Protein AF-A0A355HAN1-F1 (afdb_monomer_lite)

Sequence (93 aa):
MATATRLQPADQSKFAYKLPDKPSIAVLPFNNMSGEPSQDYLGDGLTENIISVLANSPNLFVISRNSSFTYKGKATKVQEVAEQLGVRYVLEG

pLDDT: mean 88.03, std 12.68, range [39.28, 97.5]

Foldseek 3Di:
DDPPPPPDFADLVLAPDDDPPAQEEEEAQEDDPPPDPVCSVVSLVVSVVVLVVQVPDPRYHYDDSVLRDVCPPPPDDPNVSCSDNSHRYYHYD

Structure (mmCIF, N/CA/C/O backbone):
data_AF-A0A355HAN1-F1
#
_entry.id   AF-A0A355HAN1-F1
#
loop_
_atom_site.group_PDB
_atom_site.id
_atom_site.type_symbol
_atom_site.label_atom_id
_atom_site.label_alt_id
_atom_site.label_comp_id
_atom_site.label_asym_id
_atom_site.label_entity_id
_atom_site.label_seq_id
_atom_site.pdbx_PDB_ins_code
_atom_site.Cartn_x
_atom_site.Cartn_y
_atom_site.Cartn_z
_atom_site.occupancy
_atom_site.B_iso_or_equiv
_atom_site.auth_seq_id
_atom_site.auth_comp_id
_atom_site.auth_asym_id
_atom_site.auth_atom_id
_atom_site.pdbx_PDB_model_num
ATOM 1 N N . MET A 1 1 ? 19.174 -25.160 -1.564 1.00 40.50 1 MET A N 1
ATOM 2 C CA . MET A 1 1 ? 18.329 -24.914 -0.378 1.00 40.50 1 MET A CA 1
ATOM 3 C C . MET A 1 1 ? 18.244 -23.409 -0.188 1.00 40.50 1 MET A C 1
ATOM 5 O O . MET A 1 1 ? 19.241 -22.815 0.192 1.00 40.50 1 MET A O 1
ATOM 9 N N . ALA A 1 2 ? 17.135 -22.780 -0.585 1.00 40.53 2 ALA A N 1
ATOM 10 C CA . ALA A 1 2 ? 16.970 -21.333 -0.466 1.00 40.53 2 ALA A CA 1
ATOM 11 C C . ALA A 1 2 ? 16.578 -20.990 0.975 1.00 40.53 2 ALA A C 1
ATOM 13 O O . ALA A 1 2 ? 15.564 -21.471 1.479 1.00 40.53 2 ALA A O 1
ATOM 14 N N . THR A 1 3 ? 17.415 -20.209 1.648 1.00 39.28 3 THR A N 1
ATOM 15 C CA . THR A 1 3 ? 17.166 -19.666 2.981 1.00 39.28 3 THR A CA 1
ATOM 16 C C . THR A 1 3 ? 15.885 -18.838 2.931 1.00 39.28 3 THR A C 1
ATOM 18 O O . THR A 1 3 ? 15.850 -17.810 2.261 1.00 39.28 3 THR A O 1
ATOM 21 N N . ALA A 1 4 ? 14.821 -19.279 3.604 1.00 45.97 4 ALA A N 1
ATOM 22 C CA . ALA A 1 4 ? 13.643 -18.446 3.803 1.00 45.97 4 ALA A CA 1
ATOM 23 C C . ALA A 1 4 ? 14.081 -17.231 4.631 1.00 45.97 4 ALA A C 1
ATOM 25 O O . ALA A 1 4 ? 14.324 -17.349 5.834 1.00 45.97 4 ALA A O 1
ATOM 26 N N . THR A 1 5 ? 14.270 -16.084 3.976 1.00 53.72 5 THR A N 1
ATOM 27 C CA . THR A 1 5 ? 14.520 -14.808 4.646 1.00 53.72 5 THR A CA 1
ATOM 28 C C . THR A 1 5 ? 13.421 -14.632 5.679 1.00 53.72 5 THR A C 1
ATOM 30 O O . THR A 1 5 ? 12.249 -14.518 5.326 1.00 53.72 5 THR A O 1
ATOM 33 N N . ARG A 1 6 ? 13.783 -14.683 6.965 1.00 59.28 6 ARG A N 1
ATOM 34 C CA . ARG A 1 6 ? 12.847 -14.479 8.069 1.00 59.28 6 ARG A CA 1
ATOM 35 C C . ARG A 1 6 ? 12.235 -13.095 7.887 1.00 59.28 6 ARG A C 1
ATOM 37 O O . ARG A 1 6 ? 12.899 -12.098 8.164 1.00 59.28 6 ARG A O 1
ATOM 44 N N . LEU A 1 7 ? 11.005 -13.039 7.381 1.00 61.88 7 LEU A N 1
ATOM 45 C CA . LEU A 1 7 ? 10.252 -11.797 7.287 1.00 61.88 7 LEU A CA 1
ATOM 46 C C . LEU A 1 7 ? 10.149 -11.239 8.707 1.00 61.88 7 LEU A C 1
ATOM 48 O O . LEU A 1 7 ? 9.585 -11.881 9.594 1.00 61.88 7 LEU A O 1
ATOM 52 N N . GLN A 1 8 ? 10.778 -10.090 8.944 1.00 71.00 8 GLN A N 1
ATOM 53 C CA . GLN A 1 8 ? 10.644 -9.393 10.217 1.00 71.00 8 GLN A CA 1
ATOM 54 C C . GLN A 1 8 ? 9.312 -8.635 10.173 1.00 71.00 8 GLN A C 1
ATOM 56 O O . GLN A 1 8 ? 9.075 -7.914 9.199 1.00 71.00 8 GLN A O 1
ATOM 61 N N . PRO A 1 9 ? 8.415 -8.820 11.152 1.00 75.94 9 PRO A N 1
ATOM 62 C CA . PRO A 1 9 ? 7.213 -8.006 11.252 1.00 75.94 9 PRO A CA 1
ATOM 63 C C . PRO A 1 9 ? 7.578 -6.530 11.435 1.00 75.94 9 PRO A C 1
ATOM 65 O O . PRO A 1 9 ? 8.604 -6.219 12.038 1.00 75.94 9 PRO A O 1
ATOM 68 N N . ALA A 1 10 ? 6.731 -5.633 10.933 1.00 81.31 10 ALA A N 1
ATOM 69 C CA . ALA A 1 10 ? 6.870 -4.205 11.189 1.00 81.31 10 ALA A CA 1
ATOM 70 C C . ALA A 1 10 ? 6.732 -3.907 12.690 1.00 81.31 10 ALA A C 1
ATOM 72 O O . ALA A 1 10 ? 5.906 -4.517 13.380 1.00 81.31 10 ALA A O 1
ATOM 73 N N . ASP A 1 11 ? 7.528 -2.966 13.195 1.00 83.94 11 ASP A N 1
ATOM 74 C CA . ASP A 1 11 ? 7.446 -2.543 14.589 1.00 83.94 11 ASP A CA 1
ATOM 75 C C . ASP A 1 11 ? 6.274 -1.570 14.762 1.00 83.94 11 ASP A C 1
ATOM 77 O O . ASP A 1 11 ? 6.316 -0.426 14.309 1.00 83.94 11 ASP A O 1
ATOM 81 N N . GLN A 1 12 ? 5.216 -2.017 15.444 1.00 80.81 12 GLN A N 1
ATOM 82 C CA . GLN A 1 12 ? 4.010 -1.210 15.661 1.00 80.81 12 GLN A CA 1
ATOM 83 C C . GLN A 1 12 ? 4.278 0.083 16.445 1.00 80.81 12 GLN A C 1
ATOM 85 O O . GLN A 1 12 ? 3.501 1.031 16.333 1.00 80.81 12 GLN A O 1
ATOM 90 N N . SER A 1 13 ? 5.372 0.162 17.213 1.00 82.25 13 SER A N 1
ATOM 91 C CA . SER A 1 13 ? 5.757 1.396 17.910 1.00 82.25 13 SER A CA 1
ATOM 92 C C . SER A 1 13 ? 6.244 2.497 16.961 1.00 82.25 13 SER A C 1
ATOM 94 O O . SER A 1 13 ? 6.215 3.672 17.324 1.00 82.25 13 SER A O 1
ATOM 96 N N . LYS A 1 14 ? 6.638 2.134 15.734 1.00 83.88 14 LYS A N 1
ATOM 97 C CA . LYS A 1 14 ? 7.120 3.054 14.693 1.00 83.88 14 LYS A CA 1
ATOM 98 C C . LYS A 1 14 ? 6.037 3.493 13.714 1.00 83.88 14 LYS A C 1
ATOM 100 O O . LYS A 1 14 ? 6.339 4.181 12.742 1.00 83.88 14 LYS A O 1
ATOM 105 N N . PHE A 1 15 ? 4.787 3.096 13.940 1.00 86.38 15 PHE A N 1
ATOM 106 C CA . PHE A 1 15 ? 3.691 3.447 13.048 1.00 86.38 15 PHE A CA 1
ATOM 107 C C . PHE A 1 15 ? 3.466 4.961 13.051 1.00 86.38 15 PHE A C 1
ATOM 109 O O . PHE A 1 15 ? 3.179 5.551 14.092 1.00 86.38 15 PHE A O 1
ATOM 116 N N . ALA A 1 16 ? 3.572 5.591 11.878 1.00 82.94 16 ALA A N 1
ATOM 117 C CA . ALA A 1 16 ? 3.449 7.044 11.745 1.00 82.94 16 ALA A CA 1
ATOM 118 C C . ALA A 1 16 ? 2.037 7.559 12.085 1.00 82.94 16 ALA A C 1
ATOM 120 O O . ALA A 1 16 ? 1.871 8.711 12.486 1.00 82.94 16 ALA A O 1
ATOM 121 N N . TYR A 1 17 ? 1.021 6.699 11.955 1.00 79.50 17 TYR A N 1
ATOM 122 C CA . TYR A 1 17 ? -0.376 7.024 12.217 1.00 79.50 17 TYR A CA 1
ATOM 123 C C . TYR A 1 17 ? -1.033 5.962 13.099 1.00 79.50 17 TYR A C 1
ATOM 125 O O . TYR A 1 17 ? -0.877 4.761 12.878 1.00 79.50 17 TYR A O 1
ATOM 133 N N . LYS A 1 18 ? -1.841 6.404 14.070 1.00 78.19 18 LYS A N 1
ATOM 134 C CA . LYS A 1 18 ? -2.755 5.514 14.792 1.00 78.19 18 LYS A CA 1
ATOM 135 C C . LYS A 1 18 ? -3.995 5.280 13.938 1.00 78.19 18 LYS A C 1
ATOM 137 O O . LYS A 1 18 ? -4.854 6.153 13.835 1.00 78.19 18 LYS A O 1
ATOM 142 N N . LEU A 1 19 ? -4.068 4.109 13.317 1.00 81.19 19 LEU A N 1
ATOM 143 C CA . LEU A 1 19 ? -5.250 3.679 12.577 1.00 81.19 19 LEU A CA 1
ATOM 144 C C . LEU A 1 19 ? -6.370 3.227 13.532 1.00 81.19 19 LEU A C 1
ATOM 146 O O . LEU A 1 19 ? -6.089 2.907 14.692 1.00 81.19 19 LEU A O 1
ATOM 150 N N . PRO A 1 20 ? -7.636 3.189 13.068 1.00 82.06 20 PRO A N 1
ATOM 151 C CA . PRO A 1 20 ? -8.729 2.583 13.825 1.00 82.06 20 PRO A CA 1
ATOM 152 C C . PRO A 1 20 ? -8.377 1.161 14.269 1.00 82.06 20 PRO A C 1
ATOM 154 O O . PRO A 1 20 ? -7.591 0.485 13.603 1.00 82.06 20 PRO A O 1
ATOM 157 N N . ASP A 1 21 ? -8.997 0.676 15.348 1.00 85.00 21 ASP A N 1
ATOM 158 C CA . ASP A 1 21 ? -8.773 -0.691 15.840 1.00 85.00 21 ASP A CA 1
ATOM 159 C C . ASP A 1 21 ? -9.508 -1.738 14.984 1.00 85.00 21 ASP A C 1
ATOM 161 O O . ASP A 1 21 ? -10.410 -2.453 15.413 1.00 85.00 21 ASP A O 1
ATOM 165 N N . LYS A 1 22 ? -9.148 -1.764 13.704 1.00 89.12 22 LYS A N 1
ATOM 166 C CA . LYS A 1 22 ? -9.557 -2.730 12.694 1.00 89.12 22 LYS A CA 1
ATOM 167 C C . LYS A 1 22 ? -8.293 -3.248 12.005 1.00 89.12 22 LYS A C 1
ATOM 169 O O . LYS A 1 22 ? -7.301 -2.518 11.925 1.00 89.12 22 LYS A O 1
ATOM 174 N N . PRO A 1 23 ? -8.295 -4.481 11.475 1.00 93.12 23 PRO A N 1
ATOM 175 C CA . PRO A 1 23 ? -7.251 -4.918 10.560 1.00 93.12 23 PRO A CA 1
ATOM 176 C C . PRO A 1 23 ? -7.083 -3.908 9.417 1.00 93.12 23 PRO A C 1
ATOM 178 O O . PRO A 1 23 ? -8.058 -3.533 8.765 1.00 93.12 23 PRO A O 1
ATOM 181 N N . SER A 1 24 ? -5.853 -3.446 9.202 1.00 95.88 24 SER A N 1
ATOM 182 C CA . SER A 1 24 ? -5.533 -2.416 8.217 1.00 95.88 24 SER A CA 1
ATOM 183 C C . SER A 1 24 ? -4.601 -2.948 7.139 1.00 95.88 24 SER A C 1
ATOM 185 O O . SER A 1 24 ? -3.666 -3.692 7.442 1.00 95.88 24 SER A O 1
ATOM 187 N N . ILE A 1 25 ? -4.861 -2.574 5.886 1.00 96.75 25 ILE A N 1
ATOM 188 C CA . ILE A 1 25 ? -4.125 -3.080 4.728 1.00 96.75 25 ILE A CA 1
ATOM 189 C C . ILE A 1 25 ? -3.782 -1.970 3.736 1.00 96.75 25 ILE A C 1
ATOM 191 O O . ILE A 1 25 ? -4.630 -1.148 3.381 1.00 96.75 25 ILE A O 1
ATOM 195 N N . ALA A 1 26 ? -2.537 -1.982 3.264 1.00 97.25 26 ALA A N 1
ATOM 196 C CA . ALA A 1 26 ? -2.120 -1.286 2.055 1.00 97.25 26 ALA A CA 1
ATOM 197 C C . ALA A 1 26 ? -1.896 -2.302 0.931 1.00 97.25 26 ALA A C 1
ATOM 199 O O . ALA A 1 26 ? -1.290 -3.348 1.146 1.00 97.25 26 ALA A O 1
ATOM 200 N N . VAL A 1 27 ? -2.376 -1.987 -0.268 1.00 97.44 27 VAL A N 1
ATOM 201 C CA . VAL A 1 27 ? -2.104 -2.769 -1.482 1.00 97.44 27 VAL A CA 1
ATOM 202 C C . VAL A 1 27 ? -1.166 -1.941 -2.340 1.00 97.44 27 VAL A C 1
ATOM 204 O O . VAL A 1 27 ? -1.527 -0.822 -2.706 1.00 97.44 27 VAL A O 1
ATOM 207 N N . LEU A 1 28 ? 0.033 -2.443 -2.609 1.00 96.12 28 LEU A N 1
ATOM 208 C CA . LEU A 1 28 ? 1.017 -1.750 -3.427 1.00 96.12 28 LEU A CA 1
ATOM 209 C C . LEU A 1 28 ? 0.768 -2.001 -4.923 1.00 96.12 28 LEU A C 1
ATOM 211 O O . LEU A 1 28 ? 0.154 -3.009 -5.287 1.00 96.12 28 LEU A O 1
ATOM 215 N N . PRO A 1 29 ? 1.195 -1.072 -5.798 1.00 94.69 29 PRO A N 1
ATOM 216 C CA . PRO A 1 29 ? 1.183 -1.280 -7.241 1.00 94.69 29 PRO A CA 1
ATOM 217 C C . PRO A 1 29 ? 1.932 -2.559 -7.611 1.00 94.69 29 PRO A C 1
ATOM 219 O O . PRO A 1 29 ? 3.093 -2.707 -7.231 1.00 94.69 29 PRO A O 1
ATOM 222 N N . PHE A 1 30 ? 1.268 -3.465 -8.330 1.00 93.12 30 PHE A N 1
ATOM 223 C CA . PHE A 1 30 ? 1.906 -4.697 -8.785 1.00 93.12 30 PHE A CA 1
ATOM 224 C C . PHE A 1 30 ? 2.944 -4.380 -9.858 1.00 93.12 30 PHE A C 1
ATOM 226 O O . PHE A 1 30 ? 2.721 -3.535 -10.733 1.00 93.12 30 PHE A O 1
ATOM 233 N N . ASN A 1 31 ? 4.073 -5.075 -9.807 1.00 89.00 31 ASN A N 1
ATOM 234 C CA . ASN A 1 31 ? 5.144 -4.892 -10.767 1.00 89.00 31 ASN A CA 1
ATOM 235 C C . ASN A 1 31 ? 4.776 -5.489 -12.124 1.00 89.00 31 ASN A C 1
ATOM 237 O O . ASN A 1 31 ? 4.254 -6.598 -12.244 1.00 89.00 31 ASN A O 1
ATOM 241 N N . ASN A 1 32 ? 5.127 -4.764 -13.180 1.00 89.62 32 ASN A N 1
ATOM 242 C CA . ASN A 1 32 ? 5.054 -5.295 -14.525 1.00 89.62 32 ASN A CA 1
ATOM 243 C C . ASN A 1 32 ? 6.222 -6.262 -14.776 1.00 89.62 32 ASN A C 1
ATOM 245 O O . ASN A 1 32 ? 7.368 -5.845 -14.940 1.00 89.62 32 ASN A O 1
ATOM 249 N N . MET A 1 33 ? 5.925 -7.561 -14.837 1.00 86.50 33 MET A N 1
ATOM 250 C CA . MET A 1 33 ? 6.922 -8.605 -15.110 1.00 86.50 33 MET A CA 1
ATOM 251 C C . MET A 1 33 ? 7.163 -8.857 -16.608 1.00 86.50 33 MET A C 1
ATOM 253 O O . MET A 1 33 ? 8.067 -9.615 -16.953 1.00 86.50 33 MET A O 1
ATOM 257 N N . SER A 1 34 ? 6.367 -8.256 -17.499 1.00 86.94 34 SER A N 1
ATOM 258 C CA . SER A 1 34 ? 6.488 -8.456 -18.952 1.00 86.94 34 SER A CA 1
ATOM 259 C C . SER A 1 34 ? 7.661 -7.693 -19.574 1.00 86.94 34 SER A C 1
ATOM 261 O O . SER A 1 34 ? 8.135 -8.068 -20.642 1.00 86.94 34 SER A O 1
ATOM 263 N N . GLY A 1 35 ? 8.119 -6.618 -18.924 1.00 85.12 35 GLY A N 1
ATOM 264 C CA . GLY A 1 35 ? 9.107 -5.685 -19.472 1.00 85.12 35 GLY A CA 1
ATOM 265 C C . GLY A 1 35 ? 8.542 -4.680 -20.484 1.00 85.12 35 GLY A C 1
ATOM 266 O O . GLY A 1 35 ? 9.256 -3.755 -20.859 1.00 85.12 35 GLY A O 1
ATOM 267 N N . GLU A 1 36 ? 7.275 -4.810 -20.887 1.00 93.56 36 GLU A N 1
ATOM 268 C CA . GLU A 1 36 ? 6.621 -3.920 -21.848 1.00 93.56 36 GLU A CA 1
ATOM 269 C C . GLU A 1 36 ? 5.908 -2.767 -21.127 1.00 93.56 36 GLU A C 1
ATOM 271 O O . GLU A 1 36 ? 4.869 -3.007 -20.509 1.00 93.56 36 GLU A O 1
ATOM 276 N N . PRO A 1 37 ? 6.367 -1.502 -21.229 1.00 90.19 37 PRO A N 1
ATOM 277 C CA . PRO A 1 37 ? 5.763 -0.379 -20.496 1.00 90.19 37 PRO A CA 1
ATOM 278 C C . PRO A 1 37 ? 4.285 -0.158 -20.832 1.00 90.19 37 PRO A C 1
ATOM 280 O O . PRO A 1 37 ? 3.503 0.318 -20.013 1.00 90.19 37 PRO A O 1
ATOM 283 N N . SER A 1 38 ? 3.879 -0.549 -22.044 1.00 93.88 38 SER A N 1
ATOM 284 C CA . SER A 1 38 ? 2.483 -0.509 -22.477 1.00 93.88 38 SER A CA 1
ATOM 285 C C . SER A 1 38 ? 1.563 -1.403 -21.645 1.00 93.88 38 SER A C 1
ATOM 287 O O . SER A 1 38 ? 0.358 -1.218 -21.726 1.00 93.88 38 SER A O 1
ATOM 289 N N . GLN A 1 39 ? 2.098 -2.337 -20.851 1.00 93.94 39 GLN A N 1
ATOM 290 C CA . GLN A 1 39 ? 1.352 -3.261 -19.995 1.00 93.94 39 GLN A CA 1
ATOM 291 C C . GLN A 1 39 ? 1.316 -2.843 -18.516 1.00 93.94 39 GLN A C 1
ATOM 293 O O . GLN A 1 39 ? 0.660 -3.512 -17.720 1.00 93.94 39 GLN A O 1
ATOM 298 N N . ASP A 1 40 ? 1.938 -1.721 -18.131 1.00 91.44 40 ASP A N 1
ATOM 299 C CA . ASP A 1 40 ? 1.938 -1.230 -16.740 1.00 91.44 40 ASP A CA 1
ATOM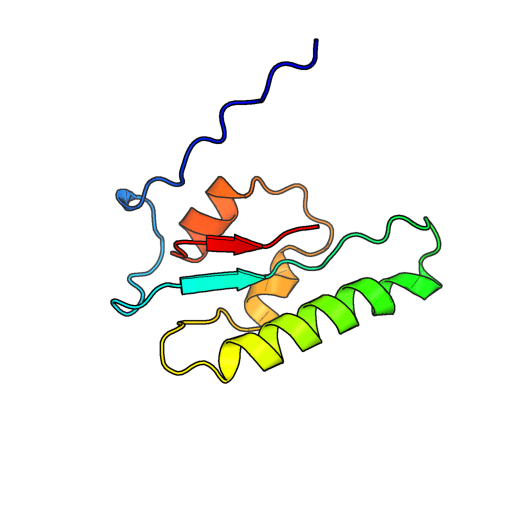 300 C C . ASP A 1 40 ? 0.522 -1.016 -16.181 1.00 91.44 40 ASP A C 1
ATOM 302 O O . ASP A 1 40 ? 0.281 -1.188 -14.984 1.00 91.44 40 ASP A O 1
ATOM 306 N N . TYR A 1 41 ? -0.432 -0.680 -17.053 1.00 92.56 41 TYR A N 1
ATOM 307 C CA . TYR A 1 41 ? -1.831 -0.487 -16.672 1.00 92.56 41 TYR A CA 1
ATOM 308 C C . TYR A 1 41 ? -2.489 -1.769 -16.141 1.00 92.56 41 TYR A C 1
ATOM 310 O O . TYR A 1 41 ? -3.483 -1.675 -15.426 1.00 92.56 41 TYR A O 1
ATOM 318 N N . LEU A 1 42 ? -1.969 -2.957 -16.477 1.00 93.88 42 LEU A N 1
ATOM 319 C CA . LEU A 1 42 ? -2.498 -4.225 -15.972 1.00 93.88 42 LEU A CA 1
ATOM 320 C C . LEU A 1 42 ? -2.223 -4.365 -14.474 1.00 93.88 42 LEU A C 1
ATOM 322 O O . LEU A 1 42 ? -3.129 -4.705 -13.716 1.00 93.88 42 LEU A O 1
ATOM 326 N N . GLY A 1 43 ? -0.992 -4.055 -14.053 1.00 93.69 43 GLY A N 1
ATOM 327 C CA . GLY A 1 43 ? -0.612 -4.036 -12.641 1.00 93.69 43 GLY A CA 1
ATOM 328 C C . GLY A 1 43 ? -1.397 -2.976 -11.874 1.00 93.69 43 GLY A C 1
ATOM 329 O O . GLY A 1 43 ? -1.999 -3.279 -10.846 1.00 93.69 43 GLY A O 1
ATOM 330 N N . ASP A 1 44 ? -1.486 -1.763 -12.427 1.00 93.69 44 ASP A N 1
ATOM 331 C CA . ASP A 1 44 ? -2.250 -0.670 -11.815 1.00 93.69 44 ASP A CA 1
ATOM 332 C C . ASP A 1 44 ? -3.740 -1.004 -11.683 1.00 93.69 44 ASP A C 1
ATOM 334 O O . ASP A 1 44 ? -4.324 -0.826 -10.613 1.00 93.69 44 ASP A O 1
ATOM 338 N N . GLY A 1 45 ? -4.354 -1.520 -12.751 1.00 95.06 45 GLY A N 1
ATOM 339 C CA . GLY A 1 45 ? -5.763 -1.901 -12.774 1.00 95.06 45 GLY A CA 1
ATOM 340 C C . GLY A 1 45 ? -6.074 -3.041 -11.804 1.00 95.06 45 GLY A C 1
ATOM 341 O O . GLY A 1 45 ? -7.115 -3.019 -11.144 1.00 95.06 45 GLY A O 1
ATOM 342 N N . LEU A 1 46 ? -5.160 -4.005 -11.651 1.00 95.38 46 LEU A N 1
ATOM 343 C CA . LEU A 1 46 ? -5.287 -5.068 -10.655 1.00 95.38 46 LEU A CA 1
ATOM 344 C C . LEU A 1 46 ? -5.198 -4.513 -9.228 1.00 95.38 46 LEU A C 1
ATOM 346 O O . LEU A 1 46 ? -6.058 -4.822 -8.402 1.00 95.38 46 LEU A O 1
ATOM 350 N N . THR A 1 47 ? -4.210 -3.659 -8.940 1.00 96.19 47 THR A N 1
ATOM 351 C CA . THR A 1 47 ? -4.085 -2.985 -7.638 1.00 96.19 47 THR A CA 1
ATOM 352 C C . THR A 1 47 ? -5.350 -2.208 -7.299 1.00 96.19 47 THR A C 1
ATOM 354 O O . THR A 1 47 ? -5.878 -2.336 -6.195 1.00 96.19 47 THR A O 1
ATOM 357 N N . GLU A 1 48 ? -5.865 -1.424 -8.245 1.00 95.94 48 GLU A N 1
ATOM 358 C CA . GLU A 1 48 ? -7.110 -0.675 -8.084 1.00 95.94 48 GLU A CA 1
ATOM 359 C C . GLU A 1 48 ? -8.288 -1.578 -7.761 1.00 95.94 48 GLU A C 1
ATOM 361 O O . GLU A 1 48 ? -9.009 -1.319 -6.798 1.00 95.94 48 GLU A O 1
ATOM 366 N N . ASN A 1 49 ? -8.459 -2.652 -8.531 1.00 96.94 49 ASN A N 1
ATOM 367 C CA . ASN A 1 49 ? -9.556 -3.581 -8.335 1.00 96.94 49 ASN A CA 1
ATOM 368 C C . ASN A 1 49 ? -9.508 -4.220 -6.940 1.00 96.94 49 ASN A C 1
ATOM 370 O O . ASN A 1 49 ? -10.522 -4.239 -6.243 1.00 96.94 49 ASN A O 1
ATOM 374 N N . ILE A 1 50 ? -8.328 -4.658 -6.491 1.00 97.50 50 ILE A N 1
ATOM 375 C CA . ILE A 1 50 ? -8.141 -5.232 -5.152 1.00 97.50 50 ILE A CA 1
ATOM 376 C C . ILE A 1 50 ? -8.476 -4.197 -4.073 1.00 97.50 50 ILE A C 1
ATOM 378 O O . ILE A 1 50 ? -9.221 -4.510 -3.143 1.00 97.50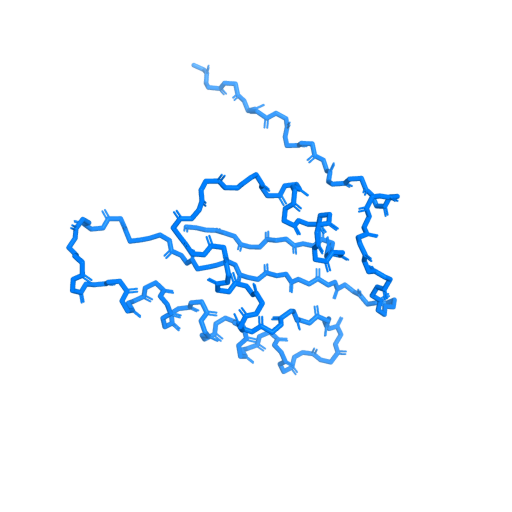 50 ILE A O 1
ATOM 382 N N . ILE A 1 51 ? -7.981 -2.959 -4.195 1.00 97.31 51 ILE A N 1
ATOM 383 C CA . ILE A 1 51 ? -8.309 -1.879 -3.253 1.00 97.31 51 ILE A CA 1
ATOM 384 C C . ILE A 1 51 ? -9.822 -1.658 -3.207 1.00 97.31 51 ILE A C 1
ATOM 386 O O . ILE A 1 51 ? -10.387 -1.600 -2.118 1.00 97.31 51 ILE A O 1
ATOM 390 N N . SER A 1 52 ? -10.492 -1.575 -4.359 1.00 96.56 52 SER A N 1
ATOM 391 C CA . SER A 1 52 ? -11.942 -1.383 -4.433 1.00 96.56 52 SER A CA 1
ATOM 392 C C . SER A 1 52 ? -12.720 -2.528 -3.785 1.00 96.56 52 SER A C 1
ATOM 394 O O . SER A 1 52 ? -13.653 -2.274 -3.024 1.00 96.56 52 SER A O 1
ATOM 396 N N . VAL A 1 53 ? -12.339 -3.782 -4.037 1.00 97.31 53 VAL A N 1
ATOM 397 C CA . VAL A 1 53 ? -12.994 -4.952 -3.432 1.00 97.31 53 VAL A CA 1
ATOM 398 C C . VAL A 1 53 ? -12.792 -4.961 -1.915 1.00 97.31 53 VAL A C 1
ATOM 400 O O . VAL A 1 53 ? -13.759 -5.111 -1.169 1.00 97.31 53 VAL A O 1
ATOM 403 N N . LEU A 1 54 ? -11.565 -4.737 -1.437 1.00 96.75 54 LEU A N 1
ATOM 404 C CA . LEU A 1 54 ? -11.265 -4.725 -0.003 1.00 96.75 54 LEU A CA 1
ATOM 405 C C . LEU A 1 54 ? -11.917 -3.543 0.721 1.00 96.75 54 LEU A C 1
ATOM 407 O O . LEU A 1 54 ? -12.364 -3.705 1.855 1.00 96.75 54 LEU A O 1
ATOM 411 N N . ALA A 1 55 ? -11.999 -2.372 0.084 1.00 95.25 55 ALA A N 1
ATOM 412 C CA . ALA A 1 55 ? -12.585 -1.168 0.675 1.00 95.25 55 ALA A CA 1
ATOM 413 C C . ALA A 1 55 ? -14.090 -1.312 0.955 1.00 95.25 55 ALA A C 1
ATOM 415 O O . ALA A 1 55 ? -14.621 -0.613 1.814 1.00 95.25 55 ALA A O 1
ATOM 416 N N . ASN A 1 56 ? -14.769 -2.243 0.277 1.00 95.12 56 ASN A N 1
ATOM 417 C CA . ASN A 1 56 ? -16.164 -2.584 0.558 1.00 95.12 56 ASN A CA 1
ATOM 418 C C . ASN A 1 56 ? -16.332 -3.515 1.776 1.00 95.12 56 ASN A C 1
ATOM 420 O O . ASN A 1 56 ? -17.458 -3.771 2.198 1.00 95.12 56 ASN A O 1
ATOM 424 N N . SER A 1 57 ? -15.243 -4.017 2.370 1.00 95.19 57 SER A N 1
ATOM 425 C CA . SER A 1 57 ? -15.302 -4.834 3.583 1.00 95.19 57 SER A CA 1
ATOM 426 C C . SER A 1 57 ? -15.381 -3.949 4.837 1.00 95.19 57 SER A C 1
ATOM 428 O O . SER A 1 57 ? -14.406 -3.274 5.173 1.00 95.19 57 SER A O 1
ATOM 430 N N . PRO A 1 58 ? -16.486 -3.975 5.610 1.00 91.31 58 PRO A N 1
ATOM 431 C CA . PRO A 1 58 ? -16.675 -3.087 6.769 1.00 91.31 58 PRO A CA 1
ATOM 432 C C . PRO A 1 58 ? -15.699 -3.359 7.928 1.00 91.31 58 PRO A C 1
ATOM 434 O O . PRO A 1 58 ? -15.514 -2.516 8.819 1.00 91.31 58 PRO A O 1
ATOM 437 N N . ASN A 1 59 ? -15.071 -4.537 7.909 1.00 92.75 59 ASN A N 1
ATOM 438 C CA . ASN A 1 59 ? -14.135 -5.013 8.921 1.00 92.75 59 ASN A CA 1
ATOM 439 C C . ASN A 1 59 ? -12.672 -4.695 8.580 1.00 92.75 59 ASN A C 1
ATOM 441 O O . ASN A 1 59 ? -11.795 -5.035 9.369 1.00 92.75 59 ASN A O 1
ATOM 445 N N . LEU A 1 60 ? -12.399 -4.052 7.440 1.00 95.12 60 LEU A N 1
ATOM 446 C CA . LEU A 1 60 ? -11.055 -3.655 7.032 1.00 95.12 60 LEU A CA 1
ATOM 447 C C . LEU A 1 60 ? -10.916 -2.135 6.992 1.00 95.12 60 LEU A C 1
ATOM 449 O O . LEU A 1 60 ? -11.814 -1.415 6.564 1.00 95.12 60 LEU A O 1
ATOM 453 N N . PHE A 1 61 ? -9.754 -1.650 7.417 1.00 95.44 61 PHE A N 1
ATOM 454 C CA . PHE A 1 61 ? -9.310 -0.297 7.120 1.00 95.44 61 PHE A CA 1
ATOM 455 C C . PHE A 1 61 ? -8.351 -0.344 5.930 1.00 95.44 61 PHE A C 1
ATOM 457 O O . PHE A 1 61 ? -7.222 -0.822 6.045 1.00 95.44 61 PHE A O 1
ATOM 464 N N . VAL A 1 62 ? -8.803 0.121 4.772 1.00 96.75 62 VAL A N 1
ATOM 465 C CA . VAL A 1 62 ? -8.023 0.047 3.533 1.00 96.75 62 VAL A CA 1
ATOM 466 C C . VAL A 1 62 ? -7.382 1.395 3.249 1.00 96.75 62 VAL A C 1
ATOM 468 O O . VAL A 1 62 ? -8.060 2.423 3.233 1.00 96.75 62 VAL A O 1
ATOM 471 N N . ILE A 1 63 ? -6.069 1.394 3.024 1.00 96.31 63 ILE A N 1
ATOM 472 C CA . ILE A 1 63 ? -5.345 2.597 2.615 1.00 96.31 63 ILE A CA 1
ATOM 473 C C . ILE A 1 63 ? -5.779 3.008 1.211 1.00 96.31 63 ILE A C 1
ATOM 475 O O . ILE A 1 63 ? -5.953 2.179 0.318 1.00 96.31 63 ILE A O 1
ATOM 479 N N . SER A 1 64 ? -5.954 4.317 1.023 1.00 94.56 64 SER A N 1
ATOM 480 C CA . SER A 1 64 ? -6.391 4.869 -0.254 1.00 94.56 64 SER A CA 1
ATOM 481 C C . SER A 1 64 ? -5.425 4.519 -1.388 1.00 94.56 64 SER A C 1
ATOM 483 O O . SER A 1 64 ? -4.204 4.495 -1.203 1.00 94.56 64 SER A O 1
ATOM 485 N N . ARG A 1 65 ? -5.978 4.357 -2.595 1.00 94.44 65 ARG A N 1
ATOM 486 C CA . ARG A 1 65 ? -5.206 4.169 -3.831 1.00 94.44 65 ARG A CA 1
ATOM 487 C C . ARG A 1 65 ? -4.076 5.190 -3.956 1.00 94.44 65 ARG A C 1
ATOM 489 O O . ARG A 1 65 ? -2.938 4.815 -4.197 1.00 94.44 65 ARG A O 1
ATOM 496 N N . ASN A 1 66 ? -4.367 6.474 -3.760 1.00 94.62 66 ASN A N 1
ATOM 497 C CA . ASN A 1 66 ? -3.381 7.535 -3.967 1.00 94.62 66 ASN A CA 1
ATOM 498 C C . ASN A 1 66 ? -2.186 7.409 -3.018 1.00 94.62 66 ASN A C 1
ATOM 500 O O . ASN A 1 66 ? -1.056 7.611 -3.450 1.00 94.62 66 ASN A O 1
ATOM 504 N N . SER A 1 67 ? -2.421 7.026 -1.760 1.00 94.56 67 SER A N 1
ATOM 505 C CA . SER A 1 67 ? -1.355 6.781 -0.784 1.00 94.56 67 SER A CA 1
ATOM 506 C C . SER A 1 67 ? -0.492 5.583 -1.184 1.00 94.56 67 SER A C 1
ATOM 508 O O . SER A 1 67 ? 0.731 5.696 -1.218 1.00 94.56 67 SER A O 1
ATOM 510 N N . SER A 1 68 ? -1.112 4.462 -1.559 1.00 94.62 68 SER A N 1
ATOM 511 C CA . SER A 1 68 ? -0.395 3.273 -2.037 1.00 94.62 68 SER A CA 1
ATOM 512 C C . SER A 1 68 ? 0.431 3.535 -3.298 1.00 94.62 68 SER A C 1
ATOM 514 O O . SER A 1 68 ? 1.572 3.092 -3.408 1.00 94.62 68 SER A O 1
ATOM 516 N N . PHE A 1 69 ? -0.114 4.287 -4.255 1.00 94.69 69 PHE A N 1
ATOM 517 C CA . PHE A 1 69 ? 0.555 4.559 -5.528 1.00 94.69 69 PHE A CA 1
ATOM 518 C C . PHE A 1 69 ? 1.789 5.456 -5.386 1.00 94.69 69 PHE A C 1
ATOM 520 O O . PHE A 1 69 ? 2.622 5.488 -6.291 1.00 94.69 69 PHE A O 1
ATOM 527 N N . THR A 1 70 ? 1.984 6.114 -4.237 1.00 94.88 70 THR A N 1
ATOM 528 C CA . THR A 1 70 ? 3.241 6.825 -3.953 1.00 94.88 70 THR A CA 1
ATOM 529 C C . THR A 1 70 ? 4.460 5.901 -3.902 1.00 94.88 70 THR A C 1
ATOM 531 O O . THR A 1 70 ? 5.583 6.396 -4.015 1.00 94.88 70 THR A O 1
ATOM 534 N N . TYR A 1 71 ? 4.260 4.588 -3.760 1.00 93.00 71 TYR A N 1
ATOM 535 C CA . TYR A 1 71 ? 5.320 3.577 -3.731 1.00 93.00 71 TYR A CA 1
ATOM 536 C C . TYR A 1 71 ? 5.602 2.944 -5.102 1.00 93.00 71 TYR A C 1
ATOM 538 O O . TYR A 1 71 ? 6.527 2.141 -5.217 1.00 93.00 71 TYR A O 1
ATOM 546 N N . LYS A 1 72 ? 4.862 3.313 -6.160 1.00 91.69 72 LYS A N 1
ATOM 547 C CA . LYS A 1 72 ? 5.084 2.764 -7.506 1.00 91.69 72 LYS A CA 1
ATOM 548 C C . LYS A 1 72 ? 6.521 3.018 -7.972 1.00 91.69 72 LYS A C 1
ATOM 550 O O . LYS A 1 72 ? 7.002 4.149 -7.910 1.00 91.69 72 LYS A O 1
ATOM 555 N N . GLY A 1 73 ? 7.192 1.968 -8.449 1.00 87.56 73 GLY A N 1
ATOM 556 C CA . GLY A 1 73 ? 8.556 2.052 -8.980 1.00 87.56 73 GLY A CA 1
ATOM 557 C C . GLY A 1 73 ? 9.631 2.378 -7.938 1.00 87.56 73 GLY A C 1
ATOM 558 O O . GLY A 1 73 ? 10.768 2.664 -8.308 1.00 87.56 73 GLY A O 1
ATOM 559 N N . LYS A 1 74 ? 9.299 2.355 -6.640 1.00 89.69 74 LYS A N 1
ATOM 560 C CA . LYS A 1 74 ? 10.264 2.565 -5.559 1.00 89.69 74 LYS A CA 1
ATOM 561 C C . LYS A 1 74 ? 10.704 1.225 -4.988 1.00 89.69 74 LYS A C 1
ATOM 563 O O . LYS A 1 74 ? 9.881 0.383 -4.648 1.00 89.69 74 LYS A O 1
ATOM 568 N N . ALA A 1 75 ? 12.011 1.061 -4.809 1.00 84.19 75 ALA A N 1
ATOM 569 C CA . ALA A 1 75 ? 12.551 -0.026 -4.006 1.00 84.19 75 ALA A CA 1
ATOM 570 C C . ALA A 1 75 ? 12.345 0.315 -2.521 1.00 84.19 75 ALA A C 1
ATOM 572 O O . ALA A 1 75 ? 13.177 0.983 -1.908 1.00 84.19 75 ALA A O 1
ATOM 573 N N . THR A 1 76 ? 11.209 -0.085 -1.955 1.00 85.12 76 THR A N 1
ATOM 574 C CA . THR A 1 76 ? 10.890 0.119 -0.534 1.00 85.12 76 THR A CA 1
ATOM 575 C C . THR A 1 76 ? 10.691 -1.229 0.138 1.00 85.12 76 THR A C 1
ATOM 577 O O . THR A 1 76 ? 10.092 -2.132 -0.440 1.00 85.12 76 THR A O 1
ATOM 580 N N . LYS A 1 77 ? 11.197 -1.392 1.364 1.00 90.00 77 LYS A N 1
ATOM 581 C CA . LYS A 1 77 ? 10.934 -2.615 2.128 1.00 90.00 77 LYS A CA 1
ATOM 582 C C . LYS A 1 77 ? 9.498 -2.595 2.631 1.00 90.00 77 LYS A C 1
ATOM 584 O O . LYS A 1 77 ? 9.059 -1.600 3.200 1.00 90.00 77 LYS A O 1
ATOM 589 N N . VAL A 1 78 ? 8.808 -3.728 2.541 1.00 90.19 78 VAL A N 1
ATOM 590 C CA . VAL A 1 78 ? 7.439 -3.904 3.057 1.00 90.19 78 VAL A CA 1
ATOM 591 C C . VAL A 1 78 ? 7.275 -3.423 4.506 1.00 90.19 78 VAL A C 1
ATOM 593 O O . VAL A 1 78 ? 6.265 -2.820 4.855 1.00 90.19 78 VAL A O 1
ATOM 596 N N . GLN A 1 79 ? 8.288 -3.649 5.345 1.00 90.69 79 GLN A N 1
ATOM 597 C CA . GLN A 1 79 ? 8.317 -3.186 6.737 1.00 90.69 79 GLN A CA 1
ATOM 598 C C . GLN A 1 79 ? 8.231 -1.661 6.844 1.00 90.69 79 GLN A C 1
ATOM 600 O O . GLN A 1 79 ? 7.440 -1.146 7.623 1.00 90.69 79 GLN A O 1
ATOM 605 N N . GLU A 1 80 ? 9.006 -0.943 6.033 1.00 92.62 80 GLU A N 1
ATOM 606 C CA . GLU A 1 80 ? 9.034 0.521 6.032 1.00 92.62 80 GLU A CA 1
ATOM 607 C C . GLU A 1 80 ? 7.697 1.086 5.547 1.00 92.62 80 GLU A C 1
ATOM 609 O O . GLU A 1 80 ? 7.196 2.051 6.115 1.00 92.62 80 GLU A O 1
ATOM 614 N N . VAL A 1 81 ? 7.079 0.453 4.545 1.00 93.81 81 VAL A N 1
ATOM 615 C CA . VAL A 1 81 ? 5.728 0.807 4.081 1.00 93.81 81 VAL A CA 1
ATOM 616 C C . VAL A 1 81 ? 4.710 0.636 5.208 1.00 93.81 81 VAL A C 1
ATOM 618 O O 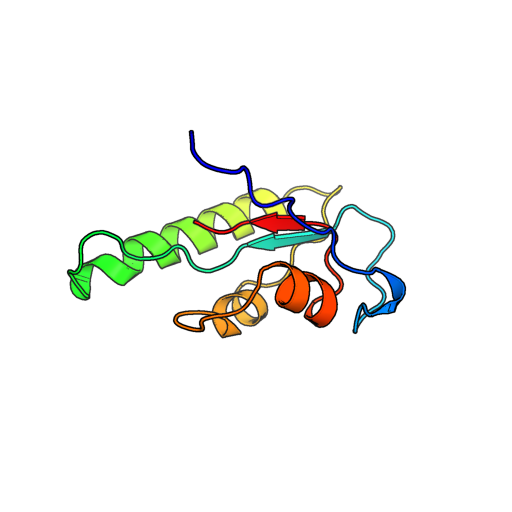. VAL A 1 81 ? 3.903 1.532 5.456 1.00 93.81 81 VAL A O 1
ATOM 621 N N . ALA A 1 82 ? 4.753 -0.502 5.903 1.00 93.62 82 ALA A N 1
ATOM 622 C CA . ALA A 1 82 ? 3.854 -0.783 7.014 1.00 93.62 82 ALA A CA 1
ATOM 623 C C . ALA A 1 82 ? 4.005 0.248 8.141 1.00 93.62 82 ALA A C 1
ATOM 625 O O . ALA A 1 82 ? 3.004 0.768 8.628 1.00 93.62 82 ALA A O 1
ATOM 626 N N . GLU A 1 83 ? 5.242 0.605 8.497 1.00 94.25 83 GLU A N 1
ATOM 627 C CA . GLU A 1 83 ? 5.542 1.630 9.501 1.00 94.25 83 GLU A CA 1
ATOM 628 C C . GLU A 1 83 ? 5.073 3.026 9.058 1.00 94.25 83 GLU A C 1
ATOM 630 O O . GLU A 1 83 ? 4.389 3.723 9.809 1.00 94.25 83 GLU A O 1
ATOM 635 N N . GLN A 1 84 ? 5.353 3.427 7.817 1.00 93.88 84 GLN A N 1
ATOM 636 C CA . GLN A 1 84 ? 4.977 4.745 7.291 1.00 93.88 84 GLN A CA 1
ATOM 637 C C . GLN A 1 84 ? 3.466 4.932 7.145 1.00 93.88 84 GLN A C 1
ATOM 639 O O . GLN A 1 84 ? 2.953 6.024 7.378 1.00 93.88 84 GLN A O 1
ATOM 644 N N . LEU A 1 85 ? 2.740 3.884 6.755 1.00 93.75 85 LEU A N 1
ATOM 645 C 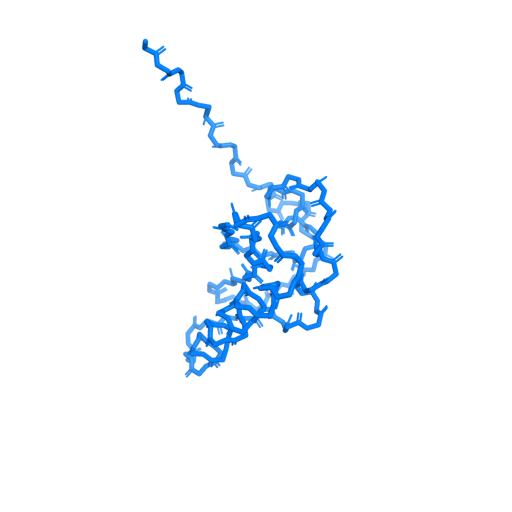CA . LEU A 1 85 ? 1.285 3.939 6.598 1.00 93.75 85 LEU A CA 1
ATOM 646 C C . LEU A 1 85 ? 0.534 3.547 7.879 1.00 93.75 85 LEU A C 1
ATOM 648 O O . LEU A 1 85 ? -0.679 3.734 7.959 1.00 93.75 85 LEU A O 1
ATOM 652 N N . GLY A 1 86 ? 1.236 3.002 8.875 1.00 93.56 86 GLY A N 1
ATOM 653 C CA . GLY A 1 86 ? 0.655 2.477 10.110 1.00 93.56 86 GLY A CA 1
ATOM 654 C C . GLY A 1 86 ? -0.199 1.220 9.914 1.00 93.56 86 GLY A C 1
ATOM 655 O O . GLY A 1 86 ? -1.101 0.958 10.714 1.00 93.56 86 GLY A O 1
ATOM 656 N N . VAL A 1 87 ? 0.026 0.460 8.836 1.00 94.38 87 VAL A N 1
ATOM 657 C CA . VAL A 1 87 ? -0.804 -0.700 8.476 1.00 94.38 87 VAL A CA 1
ATOM 658 C C . VAL A 1 87 ? -0.288 -2.009 9.056 1.00 94.38 87 VAL A C 1
ATOM 660 O O . VAL A 1 87 ? 0.912 -2.242 9.160 1.00 94.38 87 VAL A O 1
ATOM 663 N N . ARG A 1 88 ? -1.218 -2.908 9.391 1.00 93.06 88 ARG A N 1
ATOM 664 C CA . ARG A 1 88 ? -0.899 -4.252 9.895 1.00 93.06 88 ARG A CA 1
ATOM 665 C C . ARG A 1 88 ? -0.494 -5.210 8.775 1.00 93.06 88 ARG A C 1
ATOM 667 O O . ARG A 1 88 ? 0.287 -6.126 9.016 1.00 93.06 88 ARG A O 1
ATOM 674 N N . T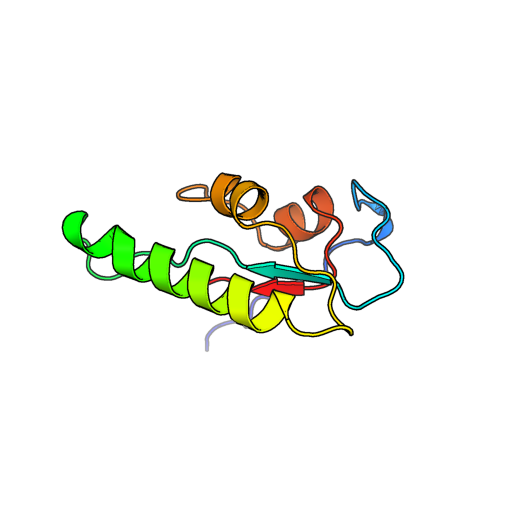YR A 1 89 ? -1.026 -4.999 7.573 1.00 94.25 89 TYR A N 1
ATOM 675 C CA . TYR A 1 89 ? -0.776 -5.830 6.404 1.00 94.25 89 TYR A CA 1
ATOM 676 C C . TYR A 1 89 ? -0.382 -4.974 5.205 1.00 94.25 89 TYR A C 1
ATOM 678 O O . TYR A 1 89 ? -0.912 -3.883 4.988 1.00 94.25 89 TYR A O 1
ATOM 686 N N . VAL A 1 90 ? 0.520 -5.510 4.396 1.00 95.50 90 VAL A N 1
ATOM 687 C CA . VAL A 1 90 ? 0.883 -4.956 3.097 1.00 95.50 90 VAL A CA 1
ATOM 688 C C . VAL A 1 90 ? 0.790 -6.092 2.092 1.00 95.50 90 VAL A C 1
ATOM 690 O O . VAL A 1 90 ? 1.299 -7.183 2.343 1.00 95.50 90 VAL A O 1
ATOM 693 N N . LEU A 1 91 ? 0.105 -5.838 0.984 1.00 95.12 91 LEU A N 1
ATOM 694 C CA . LEU A 1 91 ? 0.030 -6.735 -0.158 1.00 95.12 91 LEU A CA 1
ATOM 695 C C . LEU A 1 91 ? 0.909 -6.162 -1.272 1.00 95.12 91 LEU A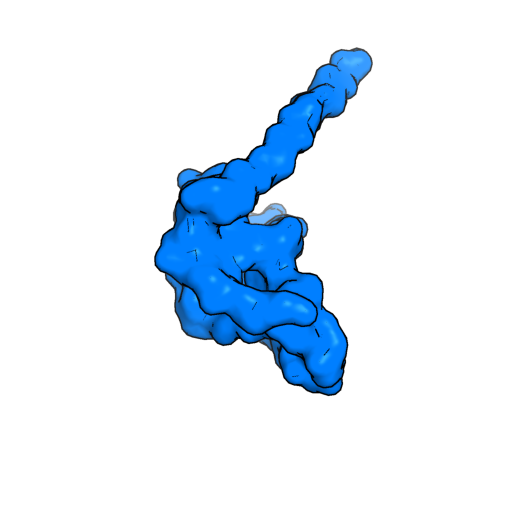 C 1
ATOM 697 O O . LEU A 1 91 ? 0.730 -5.006 -1.650 1.00 95.12 91 LEU A O 1
ATOM 701 N N . GLU A 1 92 ? 1.833 -6.968 -1.783 1.00 89.75 92 GLU A N 1
ATOM 702 C CA . GLU A 1 92 ? 2.711 -6.646 -2.914 1.00 89.75 92 GLU A CA 1
ATOM 703 C C . GLU A 1 92 ? 2.808 -7.840 -3.877 1.00 89.75 92 GLU A C 1
ATOM 705 O O . GLU A 1 92 ? 2.455 -8.964 -3.502 1.00 89.75 92 GLU A O 1
ATOM 710 N N . GLY A 1 93 ? 3.277 -7.590 -5.103 1.00 83.69 93 GLY A N 1
ATOM 711 C CA . GLY A 1 93 ? 3.430 -8.584 -6.167 1.00 83.69 93 GLY A CA 1
ATOM 712 C C . GLY A 1 93 ? 4.111 -8.018 -7.401 1.00 83.69 93 GLY A C 1
ATOM 713 O O . GLY A 1 93 ? 4.078 -6.782 -7.584 1.00 83.69 93 GLY A O 1
#

Secondary structure (DSSP, 8-state):
-------PPP-GGG-SS---SS-EEEEPPPP--S--GGGHHHHHHHHHHHHHHHHT-TT-EEPPHHHHHTTTT----HHHHHHHHT-SEEE--

Radius of gyration: 14.13 Å; chains: 1; bounding box: 35×32×40 Å